Protein AF-A0A8R7QV58-F1 (afdb_monomer_lite)

Structure (mmCIF, N/CA/C/O backbone):
data_AF-A0A8R7QV58-F1
#
_entry.id   AF-A0A8R7QV58-F1
#
loop_
_atom_site.group_PDB
_atom_site.id
_atom_site.type_symbol
_atom_site.label_atom_id
_atom_site.label_alt_id
_atom_site.label_comp_id
_atom_site.label_asym_id
_atom_site.label_entity_id
_atom_site.label_seq_id
_atom_site.pdbx_PDB_ins_code
_atom_site.Cartn_x
_atom_site.Cartn_y
_atom_site.Cartn_z
_atom_site.occupancy
_atom_site.B_iso_or_equiv
_atom_site.auth_seq_id
_atom_site.auth_comp_id
_atom_site.auth_asym_id
_atom_site.auth_atom_id
_atom_site.pdbx_PDB_model_num
ATOM 1 N N . MET A 1 1 ? -18.598 6.452 16.481 1.00 49.78 1 MET A N 1
ATOM 2 C CA . MET A 1 1 ? -18.049 5.089 16.322 1.00 49.78 1 MET A CA 1
ATOM 3 C C . MET A 1 1 ? -18.588 4.539 15.011 1.00 49.78 1 MET A C 1
ATOM 5 O O . MET A 1 1 ? -19.789 4.309 14.916 1.00 49.78 1 MET A O 1
ATOM 9 N N . VAL A 1 2 ? -17.754 4.476 13.972 1.00 46.56 2 VAL A N 1
ATOM 10 C CA . VAL A 1 2 ? -18.166 4.005 12.640 1.00 46.56 2 VAL A CA 1
ATOM 11 C C . VAL A 1 2 ? -18.316 2.487 12.719 1.00 46.56 2 VAL A C 1
ATOM 13 O O . VAL A 1 2 ? -17.327 1.773 12.826 1.00 46.56 2 VAL A O 1
ATOM 16 N N . ARG A 1 3 ? -19.559 1.994 12.750 1.00 53.50 3 ARG A N 1
ATOM 17 C CA . ARG A 1 3 ? -19.865 0.564 12.947 1.00 53.50 3 ARG A CA 1
ATOM 18 C C . ARG A 1 3 ? -19.357 -0.326 11.805 1.00 53.50 3 ARG A C 1
ATOM 20 O O . ARG A 1 3 ? -19.103 -1.499 12.043 1.00 53.50 3 ARG A O 1
ATOM 27 N N . ALA A 1 4 ? -19.179 0.233 10.608 1.00 55.34 4 ALA A N 1
ATOM 28 C CA . ALA A 1 4 ? -18.629 -0.479 9.457 1.00 55.34 4 ALA A CA 1
ATOM 29 C C . ALA A 1 4 ? -17.144 -0.839 9.654 1.00 55.34 4 ALA A C 1
ATOM 31 O O . ALA A 1 4 ? -16.763 -1.978 9.421 1.00 55.34 4 ALA A O 1
ATOM 32 N N . TYR A 1 5 ? -16.344 0.079 10.211 1.00 51.03 5 TYR A N 1
ATOM 33 C CA . TYR A 1 5 ? -14.900 -0.104 10.416 1.00 51.03 5 TYR A CA 1
ATOM 34 C C . TYR A 1 5 ? -14.561 -1.273 11.355 1.00 51.03 5 TYR A C 1
ATOM 36 O O . TYR A 1 5 ? -13.623 -2.026 11.107 1.00 51.03 5 TYR A O 1
ATOM 44 N N . SER A 1 6 ? -15.349 -1.474 12.418 1.00 53.94 6 SER A N 1
ATOM 45 C CA . SER A 1 6 ? -15.150 -2.609 13.331 1.00 53.94 6 SER A CA 1
ATOM 46 C C . SER A 1 6 ? -15.436 -3.960 12.673 1.00 53.94 6 SER A C 1
ATOM 48 O O . SER A 1 6 ? -14.797 -4.939 13.037 1.00 53.94 6 SER A O 1
ATOM 50 N N . ARG A 1 7 ? -16.349 -4.018 11.693 1.00 55.56 7 ARG A N 1
ATOM 51 C CA . ARG A 1 7 ? -16.660 -5.260 10.968 1.00 55.56 7 ARG A CA 1
ATOM 52 C C . ARG A 1 7 ? -15.558 -5.612 9.969 1.00 55.56 7 ARG A C 1
ATOM 54 O O . ARG A 1 7 ? -15.164 -6.766 9.866 1.00 55.56 7 ARG A O 1
ATOM 61 N N . THR A 1 8 ? -14.998 -4.601 9.306 1.00 52.53 8 THR A N 1
ATOM 62 C CA . THR A 1 8 ? -13.866 -4.749 8.381 1.00 52.53 8 THR A CA 1
ATOM 63 C C . THR A 1 8 ? -12.623 -5.332 9.066 1.00 52.53 8 THR A C 1
ATOM 65 O O . THR A 1 8 ? -11.919 -6.131 8.456 1.00 52.53 8 THR A O 1
ATOM 68 N N . LYS A 1 9 ? -12.389 -5.000 10.347 1.00 54.69 9 LYS A N 1
ATOM 69 C CA . LYS A 1 9 ? -11.318 -5.592 11.171 1.00 54.69 9 LYS A CA 1
ATOM 70 C C . LYS A 1 9 ? -11.483 -7.097 11.433 1.00 54.69 9 LYS A C 1
ATOM 72 O O . LYS A 1 9 ? -10.481 -7.800 11.538 1.00 54.69 9 LYS A O 1
ATOM 77 N N . GLU A 1 10 ? -12.713 -7.591 11.575 1.00 58.12 10 GLU A N 1
ATOM 78 C CA . GLU A 1 10 ? -12.980 -9.009 11.871 1.00 58.12 10 GLU A CA 1
ATOM 79 C C . GLU A 1 10 ? -13.116 -9.875 10.610 1.00 58.12 10 GLU A C 1
ATOM 81 O O . GLU A 1 10 ? -12.793 -11.059 10.651 1.00 58.12 10 GLU A O 1
ATOM 86 N N . GLU A 1 11 ? -13.593 -9.307 9.497 1.00 60.66 11 GLU A N 1
ATOM 87 C CA . GLU A 1 11 ? -13.970 -10.081 8.304 1.00 60.66 11 GLU A CA 1
ATOM 88 C C . GLU A 1 11 ? -12.890 -10.131 7.214 1.00 60.66 11 GLU A C 1
ATOM 90 O O . GLU A 1 11 ? -12.886 -11.075 6.421 1.00 60.66 11 GLU A O 1
ATOM 95 N N . LEU A 1 12 ? -11.982 -9.150 7.140 1.00 64.31 12 LEU A N 1
ATOM 96 C CA . LEU A 1 12 ? -10.981 -9.119 6.075 1.00 64.31 12 LEU A CA 1
ATOM 97 C C . LEU A 1 12 ? -9.673 -9.789 6.516 1.00 64.31 12 LEU A C 1
ATOM 99 O O . LEU A 1 12 ? -9.044 -9.337 7.474 1.00 64.31 12 LEU A O 1
ATOM 103 N N . PRO A 1 13 ? -9.222 -10.849 5.824 1.00 75.00 13 PRO A N 1
ATOM 104 C CA . PRO A 1 13 ? -7.894 -11.388 6.050 1.00 75.00 13 PRO A CA 1
ATOM 105 C C . PRO A 1 13 ? -6.832 -1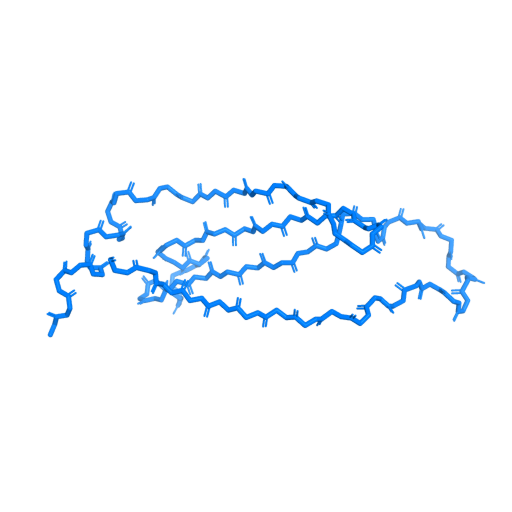0.411 5.535 1.00 75.00 13 PRO A C 1
ATOM 107 O O . PRO A 1 13 ? -7.054 -9.676 4.570 1.00 75.00 13 PRO A O 1
ATOM 110 N N . THR A 1 14 ? -5.653 -10.445 6.154 1.00 86.94 14 THR A N 1
ATOM 111 C CA . THR A 1 14 ? -4.442 -9.897 5.537 1.00 86.94 14 THR A CA 1
ATOM 112 C C . THR A 1 14 ? -4.239 -10.549 4.175 1.00 86.94 14 THR A C 1
ATOM 114 O O . THR A 1 14 ? -4.406 -11.765 4.042 1.00 86.94 14 THR A O 1
ATOM 117 N N . GLY A 1 15 ? -3.873 -9.761 3.172 1.00 89.50 15 GLY A N 1
ATOM 118 C CA . GLY A 1 15 ? -3.694 -10.281 1.824 1.00 89.50 15 GLY A CA 1
ATOM 119 C C . GLY A 1 15 ? -2.755 -9.446 0.975 1.00 89.50 15 GLY A C 1
ATOM 120 O O . GLY A 1 15 ? -2.472 -8.293 1.291 1.00 89.50 15 GLY A O 1
ATOM 121 N N . THR A 1 16 ? -2.327 -10.057 -0.124 1.00 92.56 16 THR A N 1
ATOM 122 C CA . THR A 1 16 ? -1.465 -9.458 -1.141 1.00 92.56 16 THR A CA 1
ATOM 123 C C . THR A 1 16 ? -2.174 -9.529 -2.487 1.00 92.56 16 THR A C 1
ATOM 125 O O . THR A 1 16 ? -2.810 -10.539 -2.805 1.00 92.56 16 THR A O 1
ATOM 128 N N . HIS A 1 17 ? -2.066 -8.476 -3.292 1.00 92.31 17 HIS A N 1
ATOM 129 C CA . HIS A 1 17 ? -2.599 -8.449 -4.650 1.00 92.31 17 HIS A CA 1
ATOM 130 C C . HIS A 1 17 ? -1.543 -7.984 -5.649 1.00 92.31 17 HIS A C 1
ATOM 132 O O . HIS A 1 17 ? -0.934 -6.940 -5.449 1.00 92.31 17 HIS A O 1
ATOM 138 N N . LEU A 1 18 ? -1.367 -8.748 -6.726 1.00 93.94 18 LEU A N 1
ATOM 139 C CA . LEU A 1 18 ? -0.433 -8.463 -7.814 1.00 93.94 18 LEU A CA 1
ATOM 140 C C . LEU A 1 18 ? -1.148 -7.740 -8.954 1.00 93.94 18 LEU A C 1
ATOM 142 O O . LEU A 1 18 ? -2.242 -8.149 -9.348 1.00 93.94 18 LEU A O 1
ATOM 146 N N . PHE A 1 19 ? -0.520 -6.707 -9.508 1.00 92.62 19 PHE A N 1
ATOM 147 C CA . PHE A 1 19 ? -1.047 -5.968 -10.653 1.00 92.62 19 PHE A CA 1
ATOM 148 C C . PHE A 1 19 ? 0.076 -5.352 -11.495 1.00 92.62 19 PHE A C 1
ATOM 150 O O . PHE A 1 19 ? 1.158 -5.062 -10.995 1.00 92.62 19 PHE A O 1
ATOM 157 N N . THR A 1 20 ? -0.211 -5.107 -12.772 1.00 92.31 20 THR A N 1
ATOM 158 C CA . THR A 1 20 ? 0.733 -4.508 -13.724 1.00 92.31 20 THR A CA 1
ATOM 159 C C . THR A 1 20 ? 0.213 -3.147 -14.171 1.00 92.31 20 THR A C 1
ATOM 161 O O . THR A 1 20 ? -0.916 -3.038 -14.658 1.00 92.31 20 THR A O 1
ATOM 164 N N . VAL A 1 21 ? 1.024 -2.096 -14.040 1.00 91.00 21 VAL A N 1
ATOM 165 C CA . VAL A 1 21 ? 0.697 -0.748 -14.532 1.00 91.00 21 VAL A CA 1
ATOM 166 C C . VAL A 1 21 ? 1.971 0.020 -14.870 1.00 91.00 21 VAL A C 1
ATOM 168 O O . VAL A 1 21 ? 3.007 -0.167 -14.239 1.00 91.00 21 VAL A O 1
ATOM 171 N N . GLY A 1 22 ? 1.914 0.870 -15.898 1.00 88.75 22 GLY A N 1
ATOM 172 C CA . GLY A 1 22 ? 3.071 1.663 -16.324 1.00 88.75 22 GLY A CA 1
ATOM 173 C C . GLY A 1 22 ? 4.229 0.838 -16.897 1.00 88.75 22 GLY A C 1
ATOM 174 O O . GLY A 1 22 ? 5.320 1.367 -17.018 1.00 88.75 22 GLY A O 1
ATOM 175 N N . GLY A 1 23 ? 4.003 -0.435 -17.250 1.00 87.31 23 GLY A N 1
ATOM 176 C CA . GLY A 1 23 ? 5.061 -1.350 -17.701 1.00 87.31 23 GLY A CA 1
ATOM 177 C C . GLY A 1 23 ? 5.807 -2.062 -16.569 1.00 87.31 23 GLY A C 1
ATOM 178 O O . GLY A 1 23 ? 6.754 -2.785 -16.846 1.00 87.31 23 GLY A O 1
ATOM 179 N N . HIS A 1 24 ? 5.359 -1.888 -15.327 1.00 86.38 24 HIS A N 1
ATOM 180 C CA . HIS A 1 24 ? 5.965 -2.472 -14.139 1.00 86.38 24 HIS A CA 1
ATOM 181 C C . HIS A 1 24 ? 4.978 -3.400 -13.429 1.00 86.38 24 HIS A C 1
ATOM 183 O O . HIS A 1 24 ? 3.768 -3.136 -13.425 1.00 86.38 24 HIS A O 1
ATOM 189 N N . ASP A 1 25 ? 5.505 -4.457 -12.816 1.00 90.69 25 ASP A N 1
ATOM 190 C CA . ASP A 1 25 ? 4.739 -5.339 -11.943 1.00 90.69 25 ASP A CA 1
ATOM 191 C C . ASP A 1 25 ? 4.868 -4.882 -10.493 1.00 90.69 25 ASP A C 1
ATOM 193 O O . ASP A 1 25 ? 5.956 -4.593 -9.995 1.00 90.69 25 ASP A O 1
ATOM 197 N N . TRP A 1 26 ? 3.732 -4.830 -9.814 1.00 91.69 26 TRP A N 1
ATOM 198 C CA . TRP A 1 26 ? 3.603 -4.321 -8.461 1.00 91.69 26 TRP A CA 1
ATOM 199 C C . TRP A 1 26 ? 2.825 -5.310 -7.612 1.00 91.69 26 TRP A C 1
ATOM 201 O O . TRP A 1 26 ? 2.008 -6.093 -8.113 1.00 91.69 26 TRP A O 1
ATOM 211 N N . TYR A 1 27 ? 2.996 -5.202 -6.302 1.00 92.69 27 TYR A N 1
ATOM 212 C CA . TYR A 1 27 ? 2.069 -5.791 -5.354 1.00 92.69 27 TYR A CA 1
ATOM 213 C C . TYR A 1 27 ? 1.591 -4.778 -4.323 1.00 92.69 27 TYR A C 1
ATOM 215 O O . TYR A 1 27 ? 2.299 -3.836 -3.967 1.00 92.69 27 TYR A O 1
ATOM 223 N N . VAL A 1 28 ? 0.358 -4.980 -3.856 1.00 92.50 28 VAL A N 1
ATOM 224 C CA . VAL A 1 28 ? -0.198 -4.294 -2.692 1.00 92.50 28 VAL A CA 1
ATOM 225 C C . VAL A 1 28 ? -0.367 -5.291 -1.566 1.00 92.50 28 VAL A C 1
ATOM 227 O O . VAL A 1 28 ? -1.078 -6.279 -1.745 1.00 92.50 28 VAL A O 1
ATOM 230 N N . ASP A 1 29 ? 0.202 -4.993 -0.402 1.00 92.75 29 ASP A N 1
ATOM 231 C CA . ASP A 1 29 ? -0.132 -5.689 0.837 1.00 92.75 29 ASP A CA 1
ATOM 232 C C . ASP A 1 29 ? -1.168 -4.902 1.636 1.00 92.75 29 ASP A C 1
ATOM 234 O O . ASP A 1 29 ? -1.057 -3.685 1.829 1.00 92.75 29 ASP A O 1
ATOM 238 N N . TYR A 1 30 ? -2.165 -5.618 2.145 1.00 90.94 30 TYR A N 1
ATOM 239 C CA . TYR A 1 30 ? -3.264 -5.074 2.926 1.00 90.94 30 TYR A CA 1
ATOM 240 C C . TYR A 1 30 ? -3.353 -5.746 4.294 1.00 90.94 30 TYR A C 1
ATOM 242 O O . TYR A 1 30 ? -3.577 -6.953 4.391 1.00 90.94 30 TYR A O 1
ATOM 250 N N . TYR A 1 31 ? -3.247 -4.939 5.351 1.00 91.56 31 TYR A N 1
ATOM 251 C CA . TYR A 1 31 ? -3.349 -5.361 6.746 1.00 91.56 31 TYR A CA 1
ATOM 252 C C . TYR A 1 31 ? -4.500 -4.604 7.429 1.00 91.56 31 TYR A C 1
ATOM 254 O O . TYR A 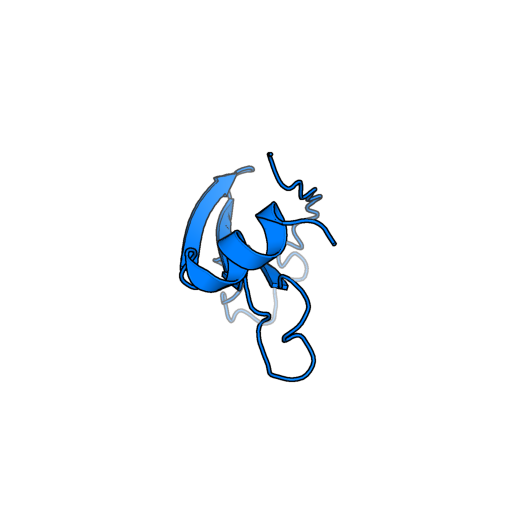1 31 ? -4.296 -3.501 7.950 1.00 91.56 31 TYR A O 1
ATOM 262 N N . PRO A 1 32 ? -5.719 -5.171 7.459 1.00 88.56 32 PRO A N 1
ATOM 263 C CA . PRO A 1 32 ? -6.888 -4.495 8.029 1.00 88.56 32 PRO A CA 1
ATOM 264 C C . PRO A 1 32 ? -6.774 -4.221 9.539 1.00 88.56 32 PRO A C 1
ATOM 266 O O . PRO A 1 32 ? -7.429 -3.315 10.048 1.00 88.56 32 PRO A O 1
ATOM 269 N N . ASN A 1 33 ? -5.924 -4.974 10.246 1.00 90.06 33 ASN A N 1
ATOM 270 C CA . ASN A 1 33 ? -5.635 -4.820 11.678 1.00 90.06 33 ASN A CA 1
ATOM 271 C C . ASN A 1 33 ? -4.234 -4.247 11.949 1.00 90.06 33 ASN A C 1
ATOM 273 O O . ASN A 1 33 ? -3.676 -4.480 13.018 1.00 90.06 33 ASN A O 1
ATOM 277 N N . GLY A 1 34 ? -3.648 -3.559 10.972 1.00 91.50 34 GLY A N 1
ATOM 278 C CA . GLY A 1 34 ? -2.290 -3.042 11.054 1.00 91.50 34 GLY A CA 1
ATOM 279 C C . GLY A 1 34 ? -1.225 -4.123 10.862 1.00 91.50 34 GLY A C 1
ATOM 280 O O . GLY A 1 34 ? -1.460 -5.313 11.070 1.00 91.50 34 GLY A O 1
ATOM 281 N N . ILE A 1 35 ? -0.028 -3.710 10.443 1.00 92.12 35 ILE A N 1
ATOM 282 C CA . ILE A 1 35 ? 1.092 -4.638 10.201 1.00 92.12 35 ILE A CA 1
ATOM 283 C C . ILE A 1 35 ? 1.707 -5.194 11.497 1.00 92.12 35 ILE A C 1
ATOM 285 O O . ILE A 1 35 ? 2.308 -6.267 11.512 1.00 92.12 35 ILE A O 1
ATOM 289 N N . ASN A 1 36 ? 1.574 -4.467 12.606 1.00 90.94 36 ASN A N 1
ATOM 290 C CA . ASN A 1 36 ? 2.107 -4.845 13.909 1.00 90.94 36 ASN A CA 1
ATOM 291 C C . ASN A 1 36 ? 1.225 -4.287 15.038 1.00 90.94 36 ASN A C 1
ATOM 293 O O . ASN A 1 36 ? 0.239 -3.590 14.800 1.00 90.94 36 ASN A O 1
ATOM 297 N N . LYS A 1 37 ? 1.596 -4.591 16.286 1.00 90.25 37 LYS A N 1
ATOM 298 C CA . LYS A 1 37 ? 0.826 -4.205 17.478 1.00 90.25 37 LYS A CA 1
ATOM 299 C C . LYS A 1 37 ? 0.695 -2.693 17.660 1.00 90.25 37 LYS A C 1
ATOM 301 O O . LYS A 1 37 ? -0.330 -2.249 18.165 1.00 90.25 37 LYS A O 1
ATOM 306 N N . ASP A 1 38 ? 1.693 -1.923 17.240 1.00 94.06 38 ASP A N 1
ATOM 307 C CA . ASP A 1 38 ? 1.687 -0.465 17.385 1.00 94.06 38 ASP A CA 1
ATOM 308 C C . ASP A 1 38 ? 0.716 0.187 16.391 1.00 94.06 38 ASP A C 1
ATOM 310 O O . ASP A 1 38 ? 0.163 1.254 16.650 1.00 94.06 38 ASP A O 1
ATOM 314 N N . CYS A 1 39 ? 0.449 -0.489 15.272 1.00 89.50 39 CYS A N 1
ATOM 315 C CA . CYS A 1 39 ? -0.518 -0.070 14.263 1.00 89.50 39 CYS A CA 1
ATOM 316 C C . CYS A 1 39 ? -1.872 -0.785 14.384 1.00 89.50 39 CYS A C 1
ATOM 318 O O . CYS A 1 39 ? -2.693 -0.641 13.483 1.00 89.50 39 CYS A O 1
ATOM 320 N N . ALA A 1 40 ? -2.133 -1.520 15.473 1.00 88.44 40 ALA A N 1
ATOM 321 C CA . ALA A 1 40 ? -3.291 -2.413 15.582 1.00 88.44 40 ALA A CA 1
ATOM 322 C C . ALA A 1 40 ? -4.654 -1.719 15.411 1.00 88.44 40 ALA A C 1
ATOM 324 O O . ALA A 1 40 ? -5.652 -2.360 15.076 1.00 88.44 40 ALA A O 1
ATOM 325 N N . ASP A 1 41 ? -4.720 -0.407 15.648 1.00 88.62 41 ASP A N 1
ATOM 326 C CA . ASP A 1 41 ? -5.933 0.406 15.511 1.00 88.62 41 ASP A CA 1
ATOM 327 C C . ASP A 1 41 ? -6.133 1.046 14.136 1.00 88.62 41 ASP A C 1
ATOM 329 O O . ASP A 1 41 ? -7.185 1.640 13.879 1.00 88.62 41 ASP A O 1
ATOM 333 N N . PHE A 1 42 ? -5.182 0.845 13.229 1.00 87.88 42 PHE A N 1
ATOM 334 C CA . PHE A 1 42 ? -5.172 1.395 11.883 1.00 87.88 42 PHE A CA 1
ATOM 335 C C . PHE A 1 42 ? -5.159 0.284 10.835 1.00 87.88 42 PHE A C 1
ATOM 337 O O . PHE A 1 42 ? -4.814 -0.862 11.108 1.00 87.88 42 PHE A O 1
ATOM 344 N N . ILE A 1 43 ? -5.499 0.656 9.608 1.00 89.06 43 ILE A N 1
ATOM 345 C CA . ILE A 1 43 ? -5.224 -0.160 8.429 1.00 89.06 43 ILE A CA 1
ATOM 346 C C . ILE A 1 43 ? -3.806 0.174 7.963 1.00 89.06 43 ILE A C 1
ATOM 348 O O . ILE A 1 43 ? -3.465 1.352 7.842 1.00 89.06 43 ILE A O 1
ATOM 352 N N . SER A 1 44 ? -2.998 -0.843 7.666 1.00 91.31 44 SER A N 1
ATOM 353 C CA . SER A 1 44 ? -1.715 -0.657 6.976 1.00 91.31 44 SER A CA 1
ATOM 354 C C . SER A 1 44 ? -1.823 -1.138 5.529 1.00 91.31 44 SER A C 1
ATOM 356 O O . SER A 1 44 ? -2.383 -2.200 5.261 1.00 91.31 44 SER A O 1
ATOM 358 N N . LEU A 1 45 ? -1.298 -0.334 4.606 1.00 92.06 45 LEU A N 1
ATOM 359 C CA . LEU A 1 45 ? -1.298 -0.558 3.162 1.00 92.06 45 LEU A CA 1
ATOM 360 C C . LEU A 1 45 ? 0.105 -0.267 2.633 1.00 92.06 45 LEU A C 1
ATOM 362 O O . LEU A 1 45 ? 0.664 0.783 2.955 1.00 92.06 45 LEU A O 1
ATOM 366 N N . TYR A 1 46 ? 0.642 -1.169 1.819 1.00 91.25 46 TYR A N 1
ATOM 367 C CA . TYR A 1 46 ? 1.954 -1.021 1.187 1.00 91.25 46 TYR A CA 1
ATOM 368 C C . TYR A 1 46 ? 1.830 -1.299 -0.300 1.00 91.25 46 TYR A C 1
ATOM 370 O O . TYR A 1 46 ? 1.080 -2.189 -0.681 1.00 91.25 46 TYR A O 1
ATOM 378 N N . VAL A 1 47 ? 2.553 -0.539 -1.119 1.00 91.38 47 VAL A N 1
ATOM 379 C CA . VAL A 1 47 ? 2.698 -0.792 -2.555 1.00 91.38 47 VAL A CA 1
ATOM 380 C C . VAL A 1 47 ? 4.178 -0.944 -2.832 1.00 91.38 47 VAL A C 1
ATOM 382 O O . VAL A 1 47 ? 4.964 -0.095 -2.407 1.00 91.38 47 VAL A O 1
ATOM 385 N N . THR A 1 48 ? 4.542 -2.009 -3.531 1.00 89.75 48 THR A N 1
ATOM 386 C CA . THR A 1 48 ? 5.936 -2.362 -3.782 1.00 89.75 48 THR A CA 1
ATOM 387 C C . THR A 1 48 ? 6.115 -2.789 -5.233 1.00 89.75 48 THR A C 1
ATOM 389 O O . THR A 1 48 ? 5.250 -3.459 -5.801 1.00 89.75 48 THR A O 1
ATOM 392 N N . LEU A 1 49 ? 7.224 -2.359 -5.831 1.00 89.12 49 LEU A N 1
ATOM 393 C CA . LEU A 1 49 ? 7.672 -2.755 -7.163 1.00 89.12 49 LEU A CA 1
ATOM 394 C C . LEU A 1 49 ? 8.313 -4.153 -7.079 1.00 89.12 49 LEU A C 1
ATOM 396 O O . LEU A 1 49 ? 9.107 -4.397 -6.179 1.00 89.12 49 LEU A O 1
A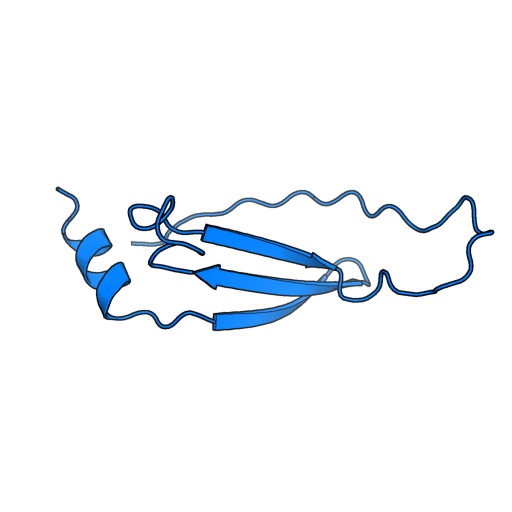TOM 400 N N . LEU A 1 50 ? 7.947 -5.087 -7.966 1.00 85.19 50 LEU A N 1
ATOM 401 C CA . LEU A 1 50 ? 8.430 -6.482 -7.913 1.00 85.19 50 LEU A CA 1
ATOM 402 C C . LEU A 1 50 ? 9.857 -6.689 -8.437 1.00 85.19 50 LEU A C 1
ATOM 404 O O . LEU A 1 50 ? 10.435 -7.742 -8.181 1.00 85.19 50 LEU A O 1
ATOM 408 N N . PHE A 1 51 ? 10.400 -5.730 -9.182 1.00 72.25 51 PHE A N 1
ATOM 409 C CA . PHE A 1 51 ? 11.725 -5.811 -9.789 1.00 72.25 51 PHE A CA 1
ATOM 410 C C . PHE A 1 51 ? 12.571 -4.649 -9.273 1.00 72.25 51 PHE A C 1
ATOM 412 O O . PHE A 1 51 ? 12.487 -3.560 -9.825 1.00 72.25 51 PHE A O 1
ATOM 419 N N . ASP A 1 52 ? 13.314 -4.901 -8.198 1.00 60.62 52 ASP A N 1
ATOM 420 C CA . ASP A 1 52 ? 14.365 -4.019 -7.657 1.00 60.62 52 ASP A CA 1
ATOM 421 C C . ASP A 1 52 ? 15.628 -4.837 -7.283 1.00 60.62 52 ASP A C 1
ATOM 423 O O . ASP A 1 52 ? 16.537 -4.324 -6.645 1.00 60.62 52 ASP A O 1
ATOM 427 N N . ASP A 1 53 ? 15.688 -6.120 -7.676 1.00 54.47 53 ASP A N 1
ATOM 428 C CA . ASP A 1 53 ? 16.785 -7.054 -7.360 1.00 54.47 53 ASP A CA 1
ATOM 429 C C . ASP A 1 53 ? 17.597 -7.422 -8.623 1.00 54.47 53 ASP A C 1
ATOM 431 O O . ASP A 1 53 ? 17.954 -8.584 -8.827 1.00 54.47 53 ASP A O 1
ATOM 435 N N . ASP A 1 54 ? 17.879 -6.461 -9.508 1.00 54.88 54 ASP A N 1
ATOM 436 C CA . ASP A 1 54 ? 19.022 -6.624 -10.411 1.00 54.88 54 ASP A CA 1
ATOM 437 C C . ASP A 1 54 ? 20.254 -6.076 -9.675 1.00 54.88 54 ASP A C 1
ATOM 439 O O . ASP A 1 54 ? 20.569 -4.890 -9.728 1.00 54.88 54 ASP A O 1
ATOM 443 N N . ASP A 1 55 ? 20.913 -6.982 -8.942 1.00 54.34 55 ASP A N 1
ATOM 444 C CA . ASP A 1 55 ? 22.256 -6.880 -8.352 1.00 54.34 55 ASP A CA 1
ATOM 445 C C . ASP A 1 55 ? 23.338 -6.575 -9.425 1.00 54.34 55 ASP A C 1
ATOM 447 O O . ASP A 1 55 ? 24.287 -7.339 -9.613 1.00 54.34 55 ASP A O 1
ATOM 451 N N . ASP A 1 56 ? 23.223 -5.463 -10.146 1.00 56.91 56 ASP A N 1
ATOM 452 C CA . ASP A 1 56 ? 24.310 -4.864 -10.915 1.00 56.91 56 ASP A CA 1
ATOM 453 C C . ASP A 1 56 ? 24.528 -3.442 -10.369 1.00 56.91 56 ASP A C 1
ATOM 455 O O . ASP A 1 56 ? 24.017 -2.454 -10.892 1.00 56.91 56 ASP A O 1
ATOM 459 N N . ASP A 1 57 ? 25.312 -3.369 -9.287 1.00 58.91 57 ASP A N 1
ATOM 460 C CA . ASP A 1 57 ? 25.809 -2.194 -8.538 1.00 58.91 57 ASP A CA 1
ATOM 461 C C . ASP A 1 57 ? 26.523 -1.093 -9.387 1.00 58.91 57 ASP A C 1
ATOM 463 O O . ASP A 1 57 ? 27.326 -0.318 -8.866 1.00 58.91 57 ASP A O 1
ATOM 467 N N . ASP A 1 58 ? 26.275 -0.982 -10.695 1.00 59.09 58 ASP A N 1
ATOM 468 C CA . ASP A 1 58 ? 26.942 -0.034 -11.599 1.00 59.09 58 ASP A CA 1
ATOM 469 C C . ASP A 1 58 ? 26.020 0.586 -12.678 1.00 59.09 58 ASP A C 1
ATOM 471 O O . ASP A 1 58 ? 26.531 1.214 -13.613 1.00 59.09 58 ASP A O 1
ATOM 475 N N . ASP A 1 59 ? 24.682 0.478 -12.576 1.00 61.81 59 ASP A N 1
ATOM 476 C CA . ASP A 1 59 ? 23.782 1.279 -13.427 1.00 61.81 59 ASP A CA 1
ATOM 477 C C . ASP A 1 59 ? 23.310 2.566 -12.713 1.00 61.81 59 ASP A C 1
ATOM 479 O O . ASP A 1 59 ? 22.416 2.533 -11.867 1.00 61.81 59 ASP A O 1
ATOM 483 N N . PRO A 1 60 ? 23.856 3.752 -13.054 1.00 54.28 60 PRO A N 1
ATOM 484 C CA . PRO A 1 60 ? 23.393 5.031 -12.511 1.00 54.28 60 PRO A CA 1
ATOM 485 C C . PRO A 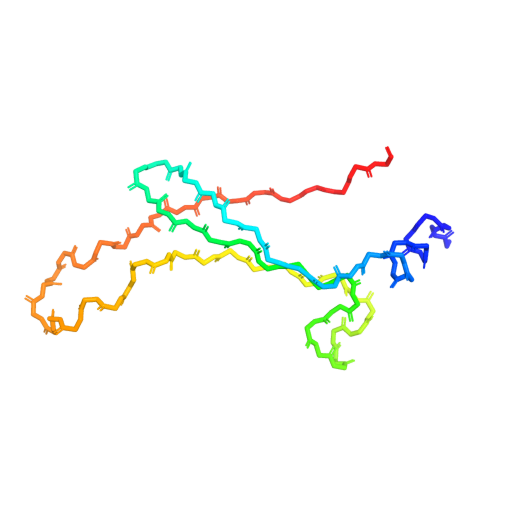1 60 ? 21.976 5.417 -12.977 1.00 54.28 60 PRO A C 1
ATOM 487 O O . PRO A 1 60 ? 21.482 6.483 -12.596 1.00 54.28 60 PRO A O 1
ATOM 490 N N . PHE A 1 61 ? 21.352 4.597 -13.826 1.00 56.91 61 PHE A N 1
ATOM 491 C CA . PHE A 1 61 ? 19.962 4.694 -14.245 1.00 56.91 61 PHE A CA 1
ATOM 492 C C . PHE A 1 61 ? 19.086 3.578 -13.678 1.00 56.91 61 PHE A C 1
ATOM 494 O O . PHE A 1 61 ? 17.995 3.402 -14.226 1.00 56.91 61 PHE A O 1
ATOM 501 N N . ASP A 1 62 ? 19.521 2.880 -12.613 1.00 65.44 62 ASP A N 1
ATOM 502 C CA . ASP A 1 62 ? 18.639 2.043 -11.792 1.00 65.44 62 ASP A CA 1
ATOM 503 C C . ASP A 1 62 ? 17.305 2.780 -11.631 1.00 65.44 62 ASP A C 1
ATOM 505 O O . ASP A 1 62 ? 17.251 3.933 -11.176 1.00 65.44 62 ASP A O 1
ATOM 509 N N . MET A 1 63 ? 16.278 2.226 -12.275 1.00 61.72 63 MET A N 1
ATOM 510 C CA . MET A 1 63 ? 15.159 3.013 -12.779 1.00 61.72 63 MET A CA 1
ATOM 511 C C . MET A 1 63 ? 14.262 3.384 -11.612 1.00 61.72 63 MET A C 1
ATOM 513 O O . MET A 1 63 ? 13.278 2.707 -11.333 1.00 61.72 63 MET A O 1
ATOM 517 N N . VAL A 1 64 ? 14.567 4.508 -10.963 1.00 71.50 64 VAL A N 1
ATOM 518 C CA . VAL A 1 64 ? 13.709 5.089 -9.935 1.00 71.50 64 VAL A CA 1
ATOM 519 C C . VAL A 1 64 ? 12.353 5.384 -10.566 1.00 71.50 64 VAL A C 1
ATOM 521 O O . VAL A 1 64 ? 12.180 6.351 -11.314 1.00 71.50 64 VAL A O 1
ATOM 524 N N . VAL A 1 65 ? 11.374 4.535 -10.266 1.00 82.19 65 VAL A N 1
ATOM 525 C CA . VAL A 1 65 ? 10.010 4.720 -10.744 1.00 82.19 65 VAL A CA 1
ATOM 526 C C . VAL A 1 65 ? 9.325 5.761 -9.866 1.00 82.19 65 VAL A C 1
ATOM 528 O O . VAL A 1 65 ? 9.026 5.521 -8.696 1.00 82.19 65 VAL A O 1
ATOM 531 N N . GLU A 1 66 ? 9.031 6.930 -10.435 1.00 86.50 66 GLU A N 1
ATOM 532 C CA . GLU A 1 66 ? 8.167 7.908 -9.776 1.00 86.50 66 GLU A CA 1
ATOM 533 C C . GLU A 1 66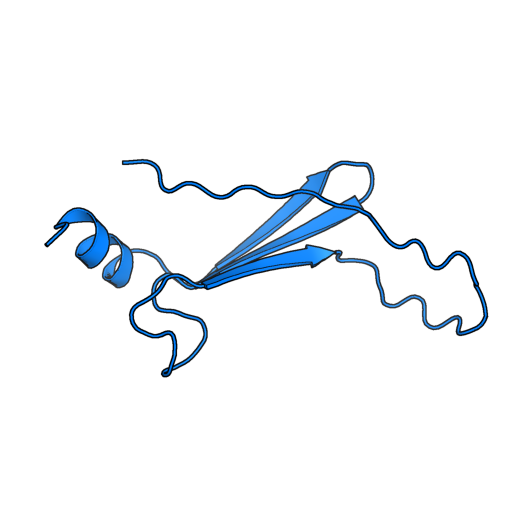 ? 6.706 7.460 -9.903 1.00 86.50 66 GLU A C 1
ATOM 535 O O . GLU A 1 66 ? 6.128 7.442 -10.992 1.00 86.50 66 GLU A O 1
ATOM 540 N N . ALA A 1 67 ? 6.098 7.092 -8.776 1.00 86.81 67 ALA A N 1
ATOM 541 C CA . ALA A 1 67 ? 4.721 6.626 -8.732 1.00 86.81 67 ALA A CA 1
ATOM 542 C C . ALA A 1 67 ? 3.879 7.429 -7.734 1.00 86.81 67 ALA A C 1
ATOM 544 O O . ALA A 1 67 ? 4.322 7.788 -6.643 1.00 86.81 67 ALA A O 1
ATOM 545 N N . MET A 1 68 ? 2.628 7.695 -8.114 1.00 90.25 68 MET A N 1
ATOM 546 C CA . MET A 1 68 ? 1.644 8.377 -7.277 1.00 90.25 68 MET A CA 1
ATOM 547 C C . MET A 1 68 ? 0.475 7.437 -7.001 1.00 90.25 68 MET A C 1
ATOM 549 O O . MET A 1 6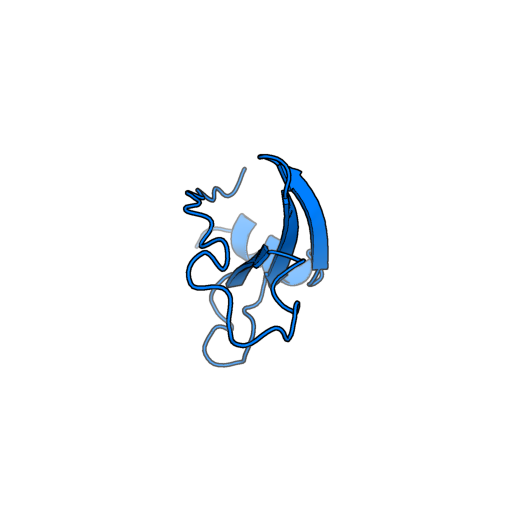8 ? -0.175 6.947 -7.924 1.00 90.25 68 MET A O 1
ATOM 553 N N . PHE A 1 69 ? 0.171 7.238 -5.721 1.00 85.50 69 PHE A N 1
ATOM 554 C CA . PHE A 1 69 ? -0.909 6.366 -5.272 1.00 85.50 69 PHE A CA 1
ATOM 555 C C . PHE A 1 69 ? -1.903 7.142 -4.412 1.00 85.50 69 PHE A C 1
ATOM 557 O O . PHE A 1 69 ? -1.531 8.022 -3.636 1.00 85.50 69 PHE A O 1
ATOM 564 N N . SER A 1 70 ? -3.182 6.794 -4.535 1.00 89.88 70 SER A N 1
ATOM 565 C CA . SER A 1 70 ? -4.239 7.287 -3.650 1.00 89.88 70 SER A CA 1
ATOM 566 C C . SER A 1 70 ? -5.092 6.117 -3.187 1.00 89.88 70 SER A C 1
ATOM 568 O O . SER A 1 70 ? -5.415 5.225 -3.971 1.00 89.88 70 SER A O 1
ATOM 570 N N . PHE A 1 71 ? -5.451 6.123 -1.908 1.00 83.12 71 PHE A N 1
ATOM 571 C CA . PHE A 1 71 ? -6.262 5.077 -1.301 1.00 83.12 71 PHE A CA 1
ATOM 572 C C . PHE A 1 71 ? -7.584 5.664 -0.833 1.00 83.12 71 PHE A C 1
ATOM 574 O O . PHE A 1 71 ? -7.640 6.779 -0.314 1.00 83.12 71 PHE A O 1
ATOM 581 N N . SER A 1 72 ? -8.650 4.889 -0.998 1.00 84.62 72 SER A N 1
ATOM 582 C CA . SER A 1 72 ? -9.965 5.206 -0.455 1.00 84.62 72 SER A CA 1
ATOM 583 C C . SER A 1 72 ? -10.623 3.934 0.059 1.00 84.62 72 SER A C 1
ATOM 585 O O . SER A 1 72 ? -10.385 2.844 -0.461 1.00 84.62 72 SER A O 1
ATOM 587 N N . LEU A 1 73 ? -11.425 4.078 1.108 1.00 79.81 73 LEU A N 1
ATOM 588 C CA . LEU A 1 73 ? -12.304 3.021 1.589 1.00 79.81 73 LEU A CA 1
ATOM 589 C C . LEU A 1 73 ? -13.681 3.277 0.985 1.00 79.81 73 LEU A C 1
ATOM 591 O O . LEU A 1 73 ? -14.199 4.390 1.090 1.00 79.81 73 LEU A O 1
ATOM 595 N N . ILE A 1 74 ? -14.238 2.265 0.329 1.00 78.56 74 ILE A N 1
ATOM 596 C CA . ILE A 1 74 ? -15.582 2.322 -0.245 1.00 78.56 74 ILE A CA 1
ATOM 597 C C . ILE A 1 74 ? -16.555 1.817 0.830 1.00 78.56 74 ILE A C 1
ATOM 599 O O . ILE A 1 74 ? -16.270 0.801 1.465 1.00 78.56 74 ILE A O 1
ATOM 603 N N . ASP A 1 75 ? -17.642 2.557 1.059 1.00 64.50 75 ASP A N 1
ATOM 604 C CA . ASP A 1 75 ? -18.747 2.196 1.970 1.00 64.50 75 ASP A CA 1
ATOM 605 C C . ASP A 1 75 ? -19.768 1.283 1.271 1.00 64.50 75 ASP A C 1
ATOM 607 O O . ASP A 1 75 ? -20.071 1.547 0.081 1.00 64.50 75 ASP A O 1
#

Secondary structure (DSSP, 8-state):
--HHHHHHHHHPPPEEEEEEETTEEEEEEEETT-SSGGGTTS-EEEEEES------TT-TT--------------

InterPro domains:
  IPR002083 MATH/TRAF domain [PF22486] (5-75)
  IPR002083 MATH/TRAF domain [PS50144] (1-75)
  IPR002083 MATH/TRAF domain [cd00121] (19-75)
  IPR008974 TRAF-like [G3DSA:2.60.210.10] (1-75)

Sequence (75 aa):
MVRAYSRTKEELPTGTHLFTVGGHDWYVDYYPNGINKDCADFISLYVTLLFDDDDDDDDPFDMVVEAMFSFSLID

pLDDT: mean 77.78, std 15.65, range [46.56, 94.06]

Foldseek 3Di:
DPPVLVVLQVPDDWDKDWDDDPNFIKMKTWDSQDPDPVCRVHIDIDIGTPDQPPPPPPDPPSPPDDDDDDDDDDD

Radius of gyration: 16.25 Å; chains: 1; bounding box: 47×20×35 Å

Organism: Triticum urartu (NCBI:txid4572)